Protein AF-A0A847D973-F1 (afdb_monomer_lite)

Secondary structure (DSSP, 8-state):
----------------------PPP------EEEEEE---EEEEEETTEEEEEEEEEEEEEE-SS-EEEEEEEEEEEEEE-TTS-EE--EEEEEEES--

Radius of gyration: 28.95 Å; chains: 1; bounding box: 39×86×67 Å

Foldseek 3Di:
DDDDDDDDDDPPDPPPPVDDDPDDDDDDDFKDWDWDWDDKDWPQADPFATKIKIFTCKTWMDGPPWTFMWHGDWIWIWGQGPVRDIDTDTDTDTDTPDD

Sequence (99 aa):
MSLFIPISFASDTEKKVEGTEIKMLQAEYVFDANVTIGGLLNFGKSKYGERRIIPITGGKFKGPDIEGEVLPGGADWQLTRPDGDVELYAKSLLSKNGF

Structure (mmCIF, N/CA/C/O backbone):
data_AF-A0A847D973-F1
#
_entry.id   AF-A0A847D973-F1
#
loop_
_atom_site.group_PDB
_atom_site.id
_atom_site.type_symbol
_atom_site.label_atom_id
_atom_site.label_alt_id
_atom_site.label_comp_id
_atom_site.label_asym_id
_atom_site.label_entity_id
_atom_site.label_seq_id
_atom_site.pdbx_PDB_ins_code
_atom_site.Cartn_x
_atom_site.Cartn_y
_atom_site.Cartn_z
_atom_site.occupancy
_atom_site.B_iso_or_equiv
_atom_site.auth_seq_id
_atom_site.auth_comp_id
_atom_site.auth_asym_id
_atom_site.auth_atom_id
_atom_site.pdbx_PDB_model_num
ATOM 1 N N . MET A 1 1 ? 9.219 -68.367 54.209 1.00 39.94 1 MET A N 1
ATOM 2 C CA . MET A 1 1 ? 9.496 -67.011 54.722 1.00 39.94 1 MET A CA 1
ATOM 3 C C . MET A 1 1 ? 9.495 -66.079 53.522 1.00 39.94 1 MET A C 1
ATOM 5 O O . MET A 1 1 ? 10.402 -66.179 52.712 1.00 39.94 1 MET A O 1
ATOM 9 N N . SER A 1 2 ? 8.429 -65.305 53.317 1.00 35.50 2 SER A N 1
ATOM 10 C CA . SER A 1 2 ? 8.324 -64.347 52.207 1.00 35.50 2 SER A CA 1
ATOM 11 C C . SER A 1 2 ? 7.912 -63.006 52.799 1.00 35.50 2 SER A C 1
ATOM 13 O O . SER A 1 2 ? 6.933 -62.936 53.540 1.00 35.50 2 SER A O 1
ATOM 15 N N . LEU A 1 3 ? 8.742 -61.994 52.564 1.00 36.72 3 LEU A N 1
ATOM 16 C CA . LEU A 1 3 ? 8.625 -60.649 53.106 1.00 36.72 3 LEU A CA 1
ATOM 17 C C . LEU A 1 3 ? 7.886 -59.790 52.073 1.00 36.72 3 LEU A C 1
ATOM 19 O O . LEU A 1 3 ? 8.411 -59.545 50.991 1.00 36.72 3 LEU A O 1
ATOM 23 N N . PHE A 1 4 ? 6.672 -59.354 52.401 1.00 40.84 4 PHE A N 1
ATOM 24 C CA . PHE A 1 4 ? 5.924 -58.363 51.626 1.00 40.84 4 PHE A CA 1
ATOM 25 C C . PHE A 1 4 ? 6.187 -56.975 52.220 1.00 40.84 4 PHE A C 1
ATOM 27 O O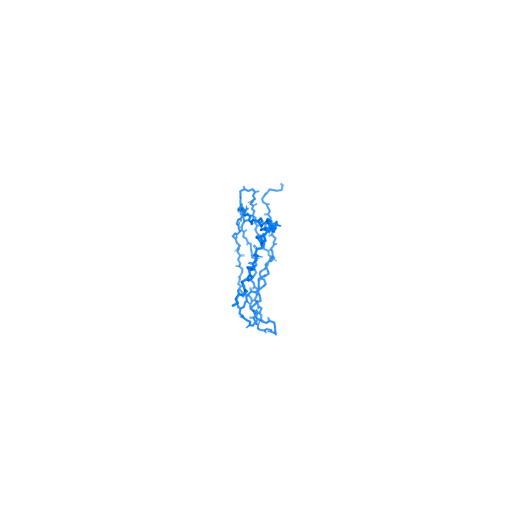 . PHE A 1 4 ? 5.900 -56.748 53.393 1.00 40.84 4 PHE A O 1
ATOM 34 N N . ILE A 1 5 ? 6.713 -56.048 51.417 1.00 36.56 5 ILE A N 1
ATOM 35 C CA . ILE A 1 5 ? 6.790 -54.621 51.756 1.00 36.56 5 ILE A CA 1
ATOM 36 C C . ILE A 1 5 ? 5.790 -53.899 50.845 1.00 36.56 5 ILE A C 1
ATOM 38 O O . ILE A 1 5 ? 6.008 -53.882 49.632 1.00 36.56 5 ILE A O 1
ATOM 42 N N . PRO A 1 6 ? 4.695 -53.315 51.361 1.00 42.12 6 PRO A N 1
ATOM 43 C CA . PRO A 1 6 ? 3.860 -52.452 50.543 1.00 42.12 6 PRO A CA 1
ATOM 44 C C . PRO A 1 6 ? 4.566 -51.102 50.374 1.00 42.12 6 PRO A C 1
ATOM 46 O O . PRO A 1 6 ? 4.831 -50.395 51.345 1.00 42.12 6 PRO A O 1
ATOM 49 N N . ILE A 1 7 ? 4.873 -50.739 49.129 1.00 42.03 7 ILE A N 1
ATOM 50 C CA . ILE A 1 7 ? 5.217 -49.360 48.777 1.00 42.03 7 ILE A CA 1
ATOM 51 C C . ILE A 1 7 ? 3.920 -48.558 48.906 1.00 42.03 7 ILE A C 1
ATOM 53 O O . ILE A 1 7 ? 3.007 -48.703 48.096 1.00 42.03 7 ILE A O 1
ATOM 57 N N . SER A 1 8 ? 3.818 -47.754 49.963 1.00 45.34 8 SER A N 1
ATOM 58 C CA . SER A 1 8 ? 2.771 -46.743 50.075 1.00 45.34 8 SER A CA 1
ATOM 59 C C . SER A 1 8 ? 3.110 -45.613 49.108 1.00 45.34 8 SER A C 1
ATOM 61 O O . SER A 1 8 ? 4.088 -44.896 49.314 1.00 45.34 8 SER A O 1
ATOM 63 N N . PHE A 1 9 ? 2.328 -45.462 48.040 1.00 42.28 9 PHE A N 1
ATOM 64 C CA . PHE A 1 9 ? 2.302 -44.205 47.304 1.00 42.28 9 PHE A CA 1
ATOM 65 C C . PHE A 1 9 ? 1.524 -43.212 48.167 1.00 42.28 9 PHE A C 1
ATOM 67 O O . PHE A 1 9 ? 0.303 -43.312 48.289 1.00 42.28 9 PHE A O 1
ATOM 74 N N . ALA A 1 10 ? 2.229 -42.274 48.804 1.00 45.28 10 ALA A N 1
ATOM 75 C CA . ALA A 1 10 ? 1.582 -41.054 49.258 1.00 45.28 10 ALA A CA 1
ATOM 76 C C . ALA A 1 10 ? 0.939 -40.426 48.016 1.00 45.28 10 ALA A C 1
ATOM 78 O O . ALA A 1 10 ? 1.619 -40.255 47.005 1.00 45.28 10 ALA A O 1
ATOM 79 N N . SER A 1 11 ? -0.370 -40.163 48.055 1.00 45.12 11 SER A N 1
ATOM 80 C CA . SER A 1 11 ? -1.009 -39.375 47.009 1.00 45.12 11 SER A CA 1
ATOM 81 C C . SER A 1 11 ? -0.327 -38.016 47.037 1.00 45.12 11 SER A C 1
ATOM 83 O O . SER A 1 11 ? -0.572 -37.230 47.958 1.00 45.12 11 SER A O 1
ATOM 85 N N . ASP A 1 12 ? 0.575 -37.778 46.089 1.00 48.38 12 ASP A N 1
ATOM 86 C CA . ASP A 1 12 ? 1.064 -36.441 45.816 1.00 48.38 12 ASP A CA 1
ATOM 87 C C . ASP A 1 12 ? -0.185 -35.597 45.605 1.00 48.3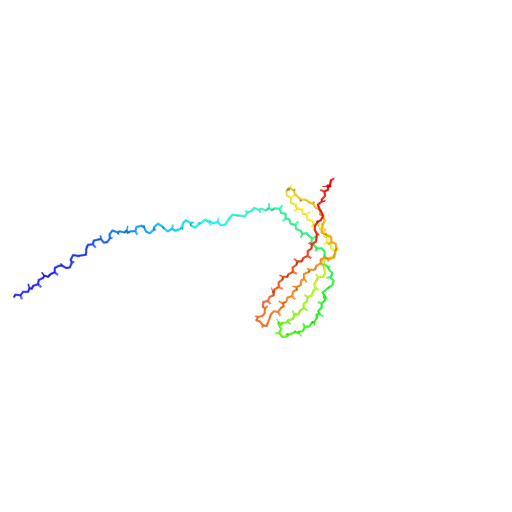8 12 ASP A C 1
ATOM 89 O O . ASP A 1 12 ? -0.956 -35.800 44.666 1.00 48.38 12 ASP A O 1
ATOM 93 N N . THR A 1 13 ? -0.450 -34.730 46.578 1.00 47.72 13 THR A N 1
ATOM 94 C CA . THR A 1 13 ? -1.487 -33.725 46.474 1.00 47.72 13 THR A CA 1
ATOM 95 C C . THR A 1 13 ? -1.228 -33.004 45.167 1.00 47.72 13 THR A C 1
ATOM 97 O O . THR A 1 13 ? -0.134 -32.474 44.963 1.00 47.72 13 THR A O 1
ATOM 100 N N . GLU A 1 14 ? -2.203 -33.042 44.257 1.00 53.53 14 GLU A N 1
ATOM 101 C CA . GLU A 1 14 ? -2.172 -32.269 43.025 1.00 53.53 14 GLU A CA 1
ATOM 102 C C . GLU A 1 14 ? -1.889 -30.814 43.407 1.00 53.53 14 GLU A C 1
ATOM 104 O O . GLU A 1 14 ? -2.769 -30.067 43.840 1.00 53.53 14 GLU A O 1
ATOM 109 N N . LYS A 1 15 ? -0.624 -30.398 43.311 1.00 46.19 15 LYS A N 1
ATOM 110 C CA . LYS A 1 15 ? -0.282 -28.988 43.363 1.00 46.19 15 LYS A CA 1
ATOM 111 C C . LYS A 1 15 ? -0.899 -28.401 42.111 1.00 46.19 15 LYS A C 1
ATOM 113 O O . LYS A 1 15 ? -0.367 -28.574 41.018 1.00 46.19 15 LYS A O 1
ATOM 118 N N . LYS A 1 16 ? -2.030 -27.720 42.289 1.00 48.16 16 LYS A N 1
ATOM 119 C CA . LYS A 1 16 ? -2.598 -26.799 41.313 1.00 48.16 16 LYS A CA 1
ATOM 120 C C . LYS A 1 16 ? -1.490 -25.814 40.948 1.00 48.16 16 LYS A C 1
ATOM 122 O O . LYS A 1 16 ? -1.215 -24.879 41.694 1.00 48.16 16 LYS A O 1
ATOM 127 N N . VAL A 1 17 ? -0.792 -26.079 39.846 1.00 62.31 17 VAL A N 1
ATOM 128 C CA . VAL A 1 17 ? 0.085 -25.090 39.233 1.00 62.31 17 VAL A CA 1
ATOM 129 C C . VAL A 1 17 ? -0.872 -24.001 38.794 1.00 62.31 17 VAL A C 1
ATOM 131 O O . VAL A 1 17 ? -1.695 -24.217 37.905 1.00 62.31 17 VAL A O 1
ATOM 134 N N . GLU A 1 18 ? -0.858 -22.886 39.515 1.00 58.81 18 GLU A N 1
ATOM 135 C CA . GLU A 1 18 ? -1.642 -21.698 39.208 1.00 58.81 18 GLU A CA 1
ATOM 136 C C . GLU A 1 18 ? -1.071 -21.125 37.905 1.00 58.81 18 GLU A C 1
ATOM 138 O O . GLU A 1 18 ? -0.163 -20.299 37.880 1.00 58.81 18 GLU A O 1
ATOM 143 N N . GLY A 1 19 ? -1.491 -21.748 36.804 1.00 60.38 19 GLY A N 1
ATOM 144 C CA . GLY A 1 19 ? -1.024 -21.478 35.460 1.00 60.38 19 GLY A CA 1
ATOM 145 C C . GLY A 1 19 ? -1.534 -20.122 35.015 1.00 60.38 19 GLY A C 1
ATOM 146 O O . GLY A 1 19 ? -2.699 -19.790 35.226 1.00 60.38 19 GLY A O 1
ATOM 147 N N . THR A 1 20 ? -0.636 -19.348 34.414 1.00 70.00 20 THR A N 1
ATOM 148 C CA . THR A 1 20 ? -0.882 -18.048 33.794 1.00 70.00 20 THR A CA 1
ATOM 149 C C . THR A 1 20 ? -2.221 -18.038 33.056 1.00 70.00 20 THR A C 1
ATOM 151 O O . THR A 1 20 ? -2.415 -18.813 32.121 1.00 70.00 20 THR A O 1
ATOM 154 N N . GLU A 1 21 ? -3.146 -17.174 33.476 1.00 80.00 21 GLU A N 1
ATOM 155 C CA . GLU A 1 21 ? -4.411 -16.970 32.773 1.00 80.00 21 GLU A CA 1
ATOM 156 C C . GLU A 1 21 ? -4.104 -16.492 31.346 1.00 80.00 21 GLU A C 1
ATOM 158 O O . GLU A 1 21 ? -3.646 -15.368 31.126 1.00 80.00 21 GLU A O 1
ATOM 163 N N . ILE A 1 22 ? -4.301 -17.372 30.362 1.00 80.88 22 ILE A N 1
ATOM 164 C CA . ILE A 1 22 ? -4.130 -17.034 28.950 1.00 80.88 22 ILE A CA 1
ATOM 165 C C . ILE A 1 22 ? -5.330 -16.175 28.548 1.00 80.88 22 ILE A C 1
ATOM 167 O O . ILE A 1 22 ? -6.414 -16.688 28.265 1.00 80.88 22 ILE A O 1
ATOM 171 N N . LYS A 1 23 ? -5.149 -14.853 28.519 1.00 85.94 23 LYS A N 1
ATOM 172 C CA . LYS A 1 23 ? -6.167 -13.949 27.982 1.00 85.94 23 LYS A CA 1
ATOM 173 C C . LYS A 1 23 ? -6.165 -14.032 26.458 1.00 85.94 23 LYS A C 1
ATOM 175 O O . LYS A 1 23 ? -5.173 -13.708 25.808 1.00 85.94 23 LYS A O 1
ATOM 180 N N . MET A 1 24 ? -7.290 -14.457 25.893 1.00 91.69 24 MET A N 1
ATOM 181 C CA . MET A 1 24 ? -7.464 -14.536 24.444 1.00 91.69 24 MET A CA 1
ATOM 182 C C . MET A 1 24 ? -7.538 -13.139 23.822 1.00 91.69 24 MET A C 1
ATOM 184 O O . MET A 1 24 ? -8.137 -12.223 24.391 1.00 91.69 24 MET A O 1
ATOM 188 N N . LEU A 1 25 ? -6.950 -12.991 22.634 1.00 93.56 25 LEU A N 1
ATOM 189 C CA . LEU A 1 25 ? -7.065 -11.771 21.842 1.00 93.56 25 LEU A CA 1
ATOM 190 C C . LEU A 1 25 ? -8.524 -11.556 21.428 1.00 93.56 25 LEU A C 1
ATOM 192 O O . LEU A 1 25 ? -9.176 -12.461 20.909 1.00 93.56 25 LEU A O 1
ATOM 196 N N . GLN A 1 26 ? -9.011 -10.339 21.648 1.00 93.94 26 GLN A N 1
ATOM 197 C CA . GLN A 1 26 ? -10.287 -9.859 21.131 1.00 93.94 26 GLN A CA 1
ATOM 198 C C . GLN A 1 26 ? -9.998 -8.808 20.062 1.00 93.94 26 GLN A C 1
ATOM 200 O O . GLN A 1 26 ? -9.090 -7.993 20.227 1.00 93.94 26 GLN A O 1
ATOM 205 N N . ALA A 1 27 ? -10.750 -8.849 18.967 1.00 95.25 27 ALA A N 1
ATOM 206 C CA . ALA A 1 27 ? -10.641 -7.900 17.870 1.00 95.25 27 ALA A CA 1
ATOM 207 C C . ALA A 1 27 ? -12.016 -7.294 17.580 1.00 95.25 27 ALA A C 1
ATOM 209 O O . ALA A 1 27 ? -13.032 -7.984 17.657 1.00 95.25 27 ALA A O 1
ATOM 210 N N . GLU A 1 28 ? -12.019 -6.018 17.218 1.00 96.75 28 GLU A N 1
ATOM 211 C CA . GLU A 1 28 ? -13.188 -5.273 16.764 1.00 96.75 28 GLU A CA 1
ATOM 212 C C . GLU A 1 28 ? -12.850 -4.610 15.427 1.00 96.75 28 GLU A C 1
ATOM 214 O O . GLU A 1 28 ? -11.703 -4.228 15.176 1.00 96.75 28 GLU A O 1
ATOM 219 N N . TYR A 1 29 ? -13.838 -4.511 14.542 1.00 97.06 29 TYR A N 1
ATOM 220 C CA . TYR A 1 29 ? -13.672 -3.827 13.267 1.00 97.06 29 TYR A CA 1
ATOM 221 C C . TYR A 1 29 ? -13.596 -2.311 13.480 1.00 97.06 29 TYR A C 1
ATOM 223 O O . TYR A 1 29 ? -14.492 -1.724 14.078 1.00 97.06 29 TYR A O 1
ATOM 231 N N . VAL A 1 30 ? -12.547 -1.680 12.942 1.00 97.50 30 VAL A N 1
ATOM 232 C CA . VAL A 1 30 ? -12.345 -0.225 13.047 1.00 97.50 30 VAL A CA 1
ATOM 233 C C . VAL A 1 30 ? -12.607 0.475 11.716 1.00 97.50 30 VAL A C 1
ATOM 235 O O . VAL A 1 30 ? -13.331 1.463 11.686 1.00 97.50 30 VAL A O 1
ATOM 238 N N . PHE A 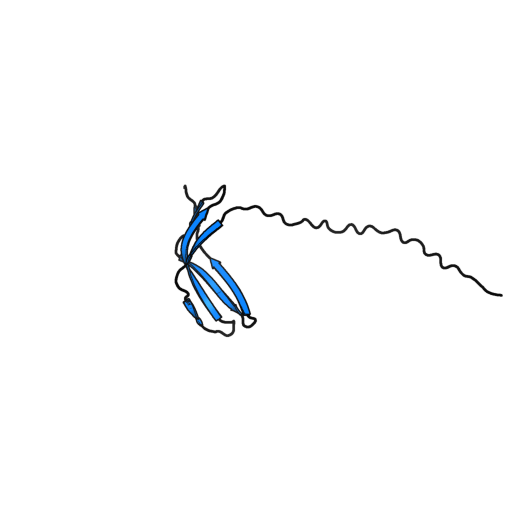1 31 ? -12.023 -0.006 10.616 1.00 98.12 31 PHE A N 1
ATOM 239 C CA . PHE A 1 31 ? -12.251 0.512 9.264 1.00 98.12 31 PHE A CA 1
ATOM 240 C C . PHE A 1 31 ? -11.709 -0.459 8.205 1.00 98.12 31 PHE A C 1
ATOM 242 O O . PHE A 1 31 ? -10.907 -1.344 8.509 1.00 98.12 31 PHE A O 1
ATOM 249 N N . ASP A 1 32 ? -12.097 -0.248 6.951 1.00 98.25 32 ASP A N 1
ATOM 250 C CA . ASP A 1 32 ? -11.456 -0.794 5.756 1.00 98.25 32 ASP A CA 1
ATOM 251 C C . ASP A 1 32 ? -10.928 0.332 4.854 1.00 98.25 32 ASP A C 1
ATOM 253 O O . ASP A 1 32 ? -11.416 1.464 4.877 1.00 98.25 32 ASP A O 1
ATOM 257 N N . ALA A 1 33 ? -9.892 0.032 4.071 1.00 98.00 33 ALA A N 1
ATOM 258 C CA . ALA A 1 33 ? -9.308 0.964 3.112 1.00 98.00 33 ALA A CA 1
ATOM 259 C C . ALA A 1 33 ? -9.294 0.344 1.712 1.00 98.00 33 ALA A C 1
ATOM 261 O O . ALA A 1 33 ? -8.651 -0.678 1.475 1.00 98.00 33 ALA A O 1
ATOM 262 N N . ASN A 1 34 ? -9.969 0.998 0.770 1.00 98.31 34 ASN A N 1
ATOM 263 C CA . ASN A 1 34 ? -9.873 0.707 -0.651 1.00 98.31 34 ASN A CA 1
ATOM 264 C C . ASN A 1 34 ? -8.759 1.572 -1.255 1.00 98.31 34 ASN A C 1
ATOM 266 O O . ASN A 1 34 ? -8.931 2.775 -1.463 1.00 98.31 34 ASN A O 1
ATOM 270 N N . VAL A 1 35 ? -7.594 0.964 -1.473 1.00 98.38 35 VAL A N 1
ATOM 271 C CA . VAL A 1 35 ? -6.375 1.653 -1.914 1.00 98.38 35 VAL A CA 1
ATOM 272 C C . VAL A 1 35 ? -6.203 1.502 -3.423 1.00 98.38 35 VAL A C 1
ATOM 274 O O . VAL A 1 35 ? -6.145 0.387 -3.939 1.00 98.38 35 VAL A O 1
ATOM 277 N N . THR A 1 36 ? -6.065 2.623 -4.129 1.00 98.56 36 THR A N 1
ATOM 278 C CA . THR A 1 36 ? -5.708 2.637 -5.550 1.00 98.56 36 THR A CA 1
ATOM 279 C C . THR A 1 36 ? -4.195 2.513 -5.689 1.00 98.56 36 THR A C 1
ATOM 281 O O . THR A 1 36 ? -3.435 3.256 -5.060 1.00 98.56 36 THR A O 1
ATOM 284 N N . ILE A 1 37 ? -3.762 1.584 -6.538 1.00 98.38 37 ILE A N 1
ATOM 285 C CA . ILE A 1 37 ? -2.352 1.278 -6.771 1.00 98.38 37 ILE A CA 1
ATOM 286 C C . ILE A 1 37 ? -1.934 1.574 -8.211 1.00 98.38 37 ILE A C 1
ATOM 288 O O . ILE A 1 37 ? -2.724 1.458 -9.148 1.00 98.38 37 ILE A O 1
ATOM 292 N N . GLY A 1 38 ? -0.669 1.949 -8.374 1.00 97.94 38 GLY A N 1
ATOM 293 C CA . GLY A 1 38 ? -0.029 2.135 -9.669 1.00 97.94 38 GLY A CA 1
ATOM 294 C C . GLY A 1 38 ? 0.487 0.828 -10.274 1.00 97.94 38 GLY A C 1
ATOM 295 O O . GLY A 1 38 ? 0.319 -0.263 -9.728 1.00 97.94 38 GLY A O 1
ATOM 296 N N . GLY A 1 39 ? 1.166 0.958 -11.415 1.00 98.00 39 GLY A N 1
ATOM 297 C CA . GLY A 1 39 ? 1.859 -0.161 -12.047 1.00 98.00 39 GLY A CA 1
ATOM 298 C C . GLY A 1 39 ? 3.004 -0.692 -11.182 1.00 98.00 39 GLY A C 1
ATOM 299 O O . GLY A 1 39 ? 3.697 0.072 -10.508 1.00 98.00 39 GLY A O 1
ATOM 300 N N . LEU A 1 40 ? 3.214 -2.007 -11.225 1.00 97.62 40 LEU A N 1
ATOM 301 C CA . LEU A 1 40 ? 4.313 -2.663 -10.526 1.00 97.62 40 LEU A CA 1
ATOM 302 C C . LEU A 1 40 ? 5.658 -2.212 -11.101 1.00 97.62 40 LEU A C 1
ATOM 304 O O . LEU A 1 40 ? 5.913 -2.341 -12.297 1.00 97.62 40 LEU A O 1
ATOM 308 N N . LEU A 1 41 ? 6.542 -1.743 -10.226 1.00 98.31 41 LEU A N 1
ATOM 309 C CA . LEU A 1 41 ? 7.923 -1.424 -10.556 1.00 98.31 41 LEU A CA 1
ATOM 310 C C . LEU A 1 41 ? 8.809 -2.586 -10.106 1.00 98.31 41 LEU A C 1
ATOM 312 O O . LEU A 1 41 ? 8.945 -2.838 -8.907 1.00 98.31 41 LEU A O 1
ATOM 316 N N . ASN A 1 42 ? 9.390 -3.312 -11.062 1.00 97.19 42 ASN A N 1
ATOM 317 C CA . ASN A 1 42 ? 10.296 -4.421 -10.772 1.00 97.19 42 ASN A CA 1
ATOM 318 C C . ASN A 1 42 ? 11.752 -3.940 -10.823 1.00 97.19 42 ASN A C 1
ATOM 320 O O . ASN A 1 42 ? 12.206 -3.444 -11.851 1.00 97.19 42 ASN A O 1
ATOM 324 N N . PHE A 1 43 ? 12.477 -4.111 -9.718 1.00 96.62 43 PHE A N 1
ATOM 325 C CA . PHE A 1 43 ? 13.897 -3.762 -9.599 1.00 96.62 43 PHE A CA 1
ATOM 326 C C . PHE A 1 43 ? 14.814 -4.984 -9.748 1.00 96.62 43 PHE A C 1
ATOM 328 O O . PHE A 1 43 ? 16.035 -4.861 -9.683 1.00 96.62 43 PHE A O 1
ATOM 335 N N . GLY A 1 44 ? 14.231 -6.160 -9.976 1.00 95.81 44 GLY A N 1
ATOM 336 C CA . GLY A 1 44 ? 14.928 -7.409 -10.212 1.00 95.81 44 GLY A CA 1
ATOM 337 C C . GLY A 1 44 ? 15.490 -8.045 -8.945 1.00 95.81 44 GLY A C 1
ATOM 338 O O . GLY A 1 44 ? 15.131 -7.714 -7.809 1.00 95.81 44 GLY A O 1
ATOM 339 N N . LYS A 1 45 ? 16.375 -9.020 -9.166 1.00 96.75 45 LYS A N 1
ATOM 340 C CA . LYS A 1 45 ? 16.983 -9.832 -8.110 1.00 96.75 45 LYS A CA 1
ATOM 341 C C . LYS A 1 45 ? 18.194 -9.134 -7.499 1.00 96.75 45 LYS A C 1
ATOM 343 O O . LYS A 1 45 ? 19.051 -8.603 -8.198 1.00 96.75 45 LYS A O 1
ATOM 348 N N . SER A 1 46 ? 18.294 -9.231 -6.181 1.00 94.69 46 SER A N 1
ATOM 349 C CA . SER A 1 46 ? 19.459 -8.869 -5.378 1.00 94.69 46 SER A CA 1
ATOM 350 C C . SER A 1 46 ? 19.893 -10.067 -4.530 1.00 94.69 46 SER A C 1
ATOM 352 O O . SER A 1 46 ? 19.200 -11.084 -4.475 1.00 94.69 46 SER A O 1
ATOM 354 N N . LYS A 1 47 ? 20.996 -9.932 -3.785 1.00 95.88 47 LYS A N 1
ATOM 355 C CA . LYS A 1 47 ? 21.415 -10.954 -2.809 1.00 95.88 47 LYS A CA 1
ATOM 356 C C . LYS A 1 47 ? 20.385 -11.216 -1.696 1.00 95.88 47 LYS A C 1
ATOM 358 O O . LYS A 1 47 ? 20.484 -12.231 -1.021 1.00 95.88 47 LYS A O 1
ATOM 363 N N . TYR A 1 48 ? 19.427 -10.307 -1.498 1.00 95.50 48 TYR A N 1
ATOM 364 C CA . TYR A 1 48 ? 18.377 -10.418 -0.482 1.00 95.50 48 TYR A CA 1
ATOM 365 C C . TYR A 1 48 ? 17.045 -10.947 -1.033 1.00 95.50 48 TYR A C 1
ATOM 367 O O . TYR A 1 48 ? 16.107 -11.127 -0.265 1.00 95.50 48 TYR A O 1
ATOM 375 N N . GLY A 1 49 ? 16.943 -11.182 -2.345 1.00 97.25 49 GLY A N 1
ATOM 376 C CA . GLY A 1 49 ? 15.687 -11.529 -3.009 1.00 97.25 49 GLY A CA 1
ATOM 377 C C . GLY A 1 49 ? 15.295 -10.539 -4.104 1.00 97.25 49 GLY A C 1
ATOM 378 O O . GLY A 1 49 ? 16.086 -9.673 -4.494 1.00 97.25 49 GLY A O 1
ATOM 379 N N . GLU A 1 50 ? 14.077 -10.682 -4.619 1.00 98.25 50 GLU A N 1
ATOM 380 C CA . GLU A 1 50 ? 13.515 -9.834 -5.674 1.00 98.25 50 GLU A CA 1
ATOM 381 C C . GLU A 1 50 ? 12.764 -8.639 -5.079 1.00 98.25 50 GLU A C 1
ATOM 383 O O . GLU A 1 50 ? 11.857 -8.804 -4.260 1.00 98.25 50 GLU A O 1
ATOM 388 N N . ARG A 1 51 ? 13.147 -7.424 -5.488 1.00 98.12 51 ARG A N 1
ATOM 389 C CA . ARG A 1 51 ? 12.542 -6.177 -5.005 1.00 98.12 51 ARG A CA 1
ATOM 390 C C . ARG A 1 51 ? 11.499 -5.679 -5.999 1.00 98.12 51 ARG A C 1
ATOM 392 O O . ARG A 1 51 ? 11.807 -5.422 -7.163 1.00 98.12 51 ARG A O 1
ATOM 399 N N . ARG A 1 52 ? 10.282 -5.459 -5.506 1.00 97.94 52 ARG A N 1
ATOM 400 C CA . ARG A 1 52 ? 9.180 -4.845 -6.258 1.00 97.94 52 ARG A CA 1
ATOM 401 C C . ARG A 1 52 ? 8.606 -3.689 -5.451 1.00 97.94 52 ARG A C 1
ATOM 403 O O . ARG A 1 52 ? 8.605 -3.736 -4.222 1.00 97.94 52 ARG A O 1
ATOM 410 N N . ILE A 1 53 ? 8.141 -2.650 -6.130 1.00 98.38 53 ILE A N 1
ATOM 411 C CA . ILE A 1 53 ? 7.468 -1.513 -5.497 1.00 98.38 53 ILE A CA 1
ATOM 412 C C . ILE A 1 53 ? 6.133 -1.300 -6.196 1.00 98.38 53 ILE A C 1
ATOM 414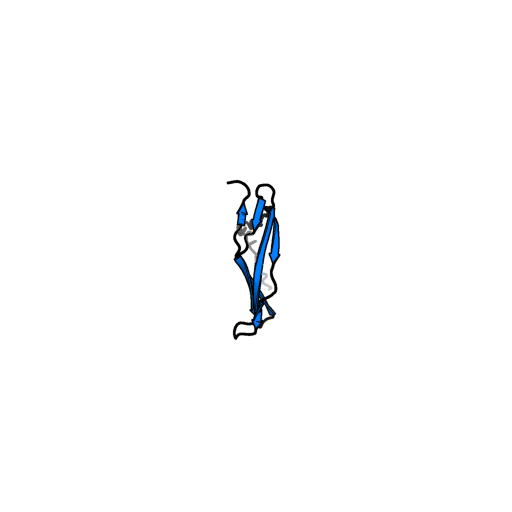 O O . ILE A 1 53 ? 6.080 -1.242 -7.425 1.00 98.38 53 ILE A O 1
ATOM 418 N N . ILE A 1 54 ? 5.069 -1.171 -5.410 1.00 98.44 54 ILE A N 1
ATOM 419 C CA . ILE A 1 54 ? 3.728 -0.843 -5.892 1.00 98.44 54 ILE A CA 1
ATOM 420 C C . ILE A 1 54 ? 3.375 0.553 -5.363 1.00 98.44 54 ILE A C 1
ATOM 422 O O . ILE A 1 54 ? 3.135 0.704 -4.162 1.00 98.44 54 ILE A O 1
ATOM 426 N N . PRO A 1 55 ? 3.377 1.596 -6.215 1.00 98.62 55 PRO A N 1
ATOM 427 C CA . PRO A 1 55 ? 2.995 2.940 -5.797 1.00 98.62 55 PRO A CA 1
ATOM 428 C C . PRO A 1 55 ? 1.550 2.983 -5.294 1.00 98.62 55 PRO A C 1
ATOM 430 O O . PRO A 1 55 ? 0.661 2.417 -5.927 1.00 98.62 55 PRO A O 1
ATOM 433 N N . ILE A 1 56 ? 1.306 3.698 -4.198 1.00 98.69 56 ILE A N 1
ATOM 434 C CA . ILE A 1 56 ? -0.043 4.023 -3.727 1.00 98.69 56 ILE A CA 1
ATOM 435 C C . ILE A 1 56 ? -0.421 5.371 -4.333 1.00 98.69 56 ILE A C 1
ATOM 437 O O . ILE A 1 56 ? 0.192 6.403 -4.040 1.00 98.69 56 ILE A O 1
ATOM 441 N N . THR A 1 57 ? -1.421 5.353 -5.208 1.00 98.56 57 THR A N 1
ATOM 442 C CA . THR A 1 57 ? -1.849 6.525 -5.984 1.00 98.56 57 THR A CA 1
ATOM 443 C C . THR A 1 57 ? -3.083 7.203 -5.402 1.00 98.56 57 THR A C 1
ATOM 445 O O . THR A 1 57 ? -3.498 8.241 -5.906 1.00 98.56 57 THR A O 1
ATOM 448 N N . GLY A 1 58 ? -3.675 6.632 -4.357 1.00 98.31 58 GLY A N 1
ATOM 449 C CA . GLY A 1 5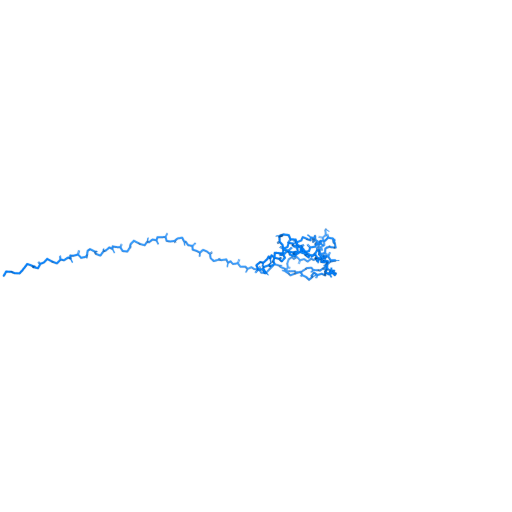8 ? -4.765 7.232 -3.606 1.00 98.31 58 GLY A CA 1
ATOM 450 C C . GLY A 1 58 ? -5.690 6.171 -3.028 1.00 98.31 58 GLY A C 1
ATOM 451 O O . GLY A 1 58 ? -5.287 5.024 -2.833 1.00 98.31 58 GLY A O 1
ATOM 452 N N . GLY A 1 59 ? -6.940 6.541 -2.779 1.00 98.25 59 GLY A N 1
ATOM 453 C CA . GLY A 1 59 ? -7.963 5.620 -2.299 1.00 98.25 59 GLY A CA 1
ATOM 454 C C . GLY A 1 59 ? -8.888 6.273 -1.288 1.00 98.25 59 GLY A C 1
ATOM 455 O O . GLY A 1 59 ? -8.833 7.480 -1.052 1.00 98.25 59 GLY A O 1
ATOM 456 N N . LYS A 1 60 ? -9.736 5.458 -0.672 1.00 98.44 60 LYS A N 1
ATOM 457 C CA . LYS A 1 60 ? -10.662 5.879 0.380 1.00 98.44 60 LYS A CA 1
ATOM 458 C C . LYS A 1 60 ? -10.635 4.875 1.509 1.00 98.44 60 LYS A C 1
ATOM 460 O O . LYS A 1 60 ? -10.377 3.696 1.284 1.00 98.44 60 LYS A O 1
ATOM 465 N N . PHE A 1 61 ? -10.932 5.331 2.710 1.00 98.38 61 PHE A N 1
ATOM 466 C CA . PHE A 1 61 ? -11.138 4.446 3.844 1.00 98.38 61 PHE A CA 1
ATOM 467 C C . PHE A 1 61 ? -12.408 4.844 4.586 1.00 98.38 61 PHE A C 1
ATOM 469 O O . PHE A 1 61 ? -12.800 6.016 4.578 1.00 98.38 61 PHE A O 1
ATOM 476 N N . LYS A 1 62 ? -13.066 3.861 5.194 1.00 98.25 62 LYS A N 1
ATOM 477 C CA . LYS A 1 62 ? -14.312 4.060 5.925 1.00 98.25 62 LYS A CA 1
ATOM 478 C C . LYS A 1 62 ? -14.445 3.047 7.054 1.00 98.25 62 LYS A C 1
ATOM 480 O O . LYS A 1 62 ? -14.037 1.904 6.929 1.00 98.25 62 LYS A O 1
ATOM 485 N N . GLY A 1 63 ? -15.018 3.488 8.157 1.00 97.75 63 GLY A N 1
ATOM 486 C CA . GLY A 1 63 ? -15.359 2.707 9.332 1.00 97.75 63 GLY A CA 1
ATOM 487 C C . GLY A 1 63 ? -16.490 3.393 10.100 1.00 97.75 63 GLY A C 1
ATOM 488 O O . GLY A 1 63 ? -16.987 4.426 9.641 1.00 97.75 63 GLY A O 1
ATOM 489 N N . PRO A 1 64 ? -16.914 2.852 11.252 1.00 97.25 64 PRO A N 1
ATOM 490 C CA . PRO A 1 64 ? -18.021 3.416 12.023 1.00 97.25 64 PRO A CA 1
ATOM 491 C C . PRO A 1 64 ? -17.752 4.858 12.479 1.00 97.25 64 PRO A C 1
ATOM 493 O O . PRO A 1 64 ? -18.627 5.709 12.352 1.00 97.25 64 PRO A O 1
ATOM 496 N N . ASP A 1 65 ? -16.517 5.142 12.912 1.00 95.75 65 ASP A N 1
ATOM 497 C CA . ASP A 1 65 ? -16.129 6.425 13.523 1.00 95.75 65 ASP A CA 1
ATOM 498 C C . ASP A 1 65 ? -15.054 7.193 12.729 1.00 95.75 65 ASP A C 1
ATOM 500 O O . ASP A 1 65 ? -14.516 8.217 13.178 1.00 95.75 65 ASP A O 1
ATOM 504 N N . ILE A 1 66 ? -14.685 6.693 11.546 1.00 97.06 66 ILE A N 1
ATOM 505 C CA . ILE A 1 66 ? -13.613 7.274 10.741 1.00 97.06 66 ILE A CA 1
ATOM 506 C C . ILE A 1 66 ? -13.884 7.112 9.246 1.00 97.06 66 ILE A C 1
ATOM 508 O O . ILE A 1 66 ? -14.237 6.040 8.770 1.00 97.06 66 ILE A O 1
ATOM 512 N N . GLU A 1 67 ? -13.685 8.177 8.481 1.00 98.12 67 GLU A N 1
ATOM 513 C CA . GLU A 1 67 ? -13.701 8.125 7.023 1.00 98.12 67 GLU A CA 1
ATOM 514 C C . GLU A 1 67 ? -12.784 9.195 6.438 1.00 98.12 67 GLU A C 1
ATOM 516 O O . GLU A 1 67 ? -12.477 10.204 7.087 1.00 98.12 67 GLU A O 1
ATOM 521 N N . GLY A 1 68 ? -12.330 8.963 5.212 1.00 98.06 68 GLY A N 1
ATOM 522 C CA . GLY A 1 68 ? -11.456 9.892 4.520 1.00 98.06 68 GLY A CA 1
ATOM 523 C C . GLY A 1 68 ? -10.792 9.300 3.288 1.00 98.06 68 GLY A C 1
ATOM 524 O O . GLY A 1 68 ? -11.255 8.318 2.698 1.00 98.06 68 GLY A O 1
ATOM 525 N N . GLU A 1 69 ? -9.680 9.913 2.905 1.00 98.31 69 GLU A N 1
ATOM 526 C CA . GLU A 1 69 ? -8.936 9.600 1.692 1.00 98.31 69 GLU A CA 1
ATOM 527 C C . GLU A 1 69 ? -7.536 9.077 2.009 1.00 98.31 69 GLU A C 1
ATOM 529 O O . GLU A 1 69 ? -6.864 9.522 2.942 1.00 98.31 69 GLU A O 1
ATOM 534 N N . VAL A 1 70 ? -7.076 8.133 1.192 1.00 98.38 70 VAL A N 1
ATOM 535 C CA . VAL A 1 70 ? -5.665 7.754 1.133 1.00 98.38 70 VAL A CA 1
ATOM 536 C C . VAL A 1 70 ? -5.003 8.716 0.158 1.00 98.38 70 VAL A C 1
ATOM 538 O O . VAL A 1 70 ? -5.425 8.814 -0.993 1.00 98.38 70 VAL A O 1
ATOM 541 N N . LEU A 1 71 ? -3.978 9.434 0.603 1.00 98.25 71 LEU A N 1
ATOM 542 C CA . LEU A 1 71 ? -3.291 10.409 -0.238 1.00 98.25 71 LEU A CA 1
ATOM 543 C C . LEU A 1 71 ? -2.273 9.724 -1.166 1.00 98.25 71 LEU A C 1
ATOM 545 O O . LEU A 1 71 ? -1.642 8.735 -0.770 1.00 98.25 71 LEU A O 1
ATOM 549 N N . PRO A 1 72 ? -2.065 10.252 -2.388 1.00 98.06 72 PRO A N 1
ATOM 550 C CA . PRO A 1 72 ? -0.985 9.795 -3.255 1.00 98.06 72 PRO A CA 1
ATOM 551 C C . PRO A 1 72 ? 0.390 10.067 -2.624 1.00 98.06 72 PRO A C 1
ATOM 553 O O . PRO A 1 72 ? 0.569 11.021 -1.868 1.00 98.06 72 PRO A O 1
ATOM 556 N N . GLY A 1 73 ? 1.382 9.250 -2.986 1.00 96.25 73 GLY A N 1
ATOM 557 C CA . GLY A 1 73 ? 2.785 9.431 -2.574 1.00 96.25 73 GLY A CA 1
ATOM 558 C C . GLY A 1 73 ? 3.309 8.368 -1.605 1.00 96.25 73 GLY A C 1
ATOM 559 O O . GLY A 1 73 ? 4.485 8.389 -1.248 1.00 96.25 73 GLY A O 1
ATOM 560 N N . GLY A 1 74 ? 2.455 7.424 -1.206 1.00 97.62 74 GLY A N 1
ATOM 561 C CA . GLY A 1 74 ? 2.864 6.200 -0.524 1.00 97.62 74 GLY A CA 1
ATOM 562 C C . GLY A 1 74 ? 3.326 5.100 -1.484 1.00 97.62 74 GLY A C 1
ATOM 563 O O . GLY A 1 74 ? 3.231 5.230 -2.706 1.00 97.62 74 GLY A O 1
ATOM 564 N N . ALA A 1 75 ? 3.782 3.980 -0.928 1.00 98.50 75 ALA A N 1
ATOM 565 C CA . ALA A 1 75 ? 4.071 2.762 -1.682 1.00 98.50 75 ALA A CA 1
ATOM 566 C C . ALA A 1 75 ? 4.091 1.526 -0.774 1.00 98.50 75 ALA A C 1
ATOM 568 O O . ALA A 1 75 ? 4.363 1.639 0.424 1.00 98.50 75 ALA A O 1
ATOM 569 N N . ASP A 1 76 ? 3.861 0.358 -1.374 1.00 98.31 76 ASP A N 1
ATOM 570 C CA . ASP A 1 76 ? 4.199 -0.947 -0.806 1.00 98.31 76 ASP A CA 1
ATOM 571 C C . ASP A 1 76 ? 5.536 -1.440 -1.372 1.00 98.31 76 ASP A C 1
ATOM 573 O O . ASP A 1 76 ? 5.710 -1.599 -2.585 1.00 98.31 76 ASP A O 1
ATOM 577 N N . TRP A 1 77 ? 6.496 -1.646 -0.477 1.00 98.12 77 TRP A N 1
ATOM 578 C CA . TRP A 1 77 ? 7.844 -2.103 -0.771 1.00 98.12 77 TRP A CA 1
ATOM 579 C C . TRP A 1 77 ? 7.946 -3.592 -0.487 1.00 98.12 77 TRP A C 1
ATOM 581 O O . TRP A 1 77 ? 8.191 -4.010 0.644 1.00 98.12 77 TRP A O 1
ATOM 591 N N . GLN A 1 78 ? 7.857 -4.394 -1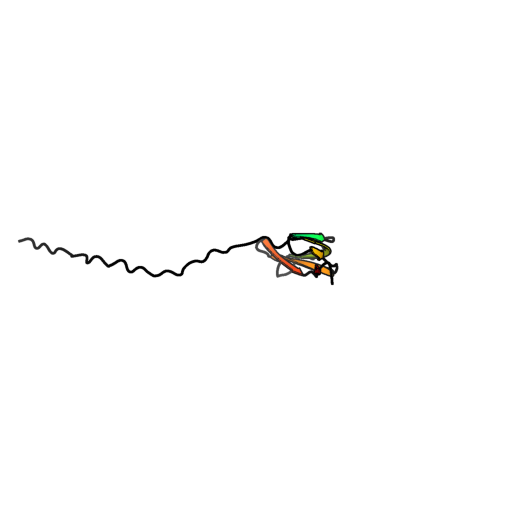.539 1.00 98.25 78 GLN A N 1
ATOM 592 C CA . GLN A 1 78 ? 7.851 -5.843 -1.415 1.00 98.25 78 GLN A CA 1
ATOM 593 C C . GLN A 1 78 ? 9.250 -6.426 -1.587 1.00 98.25 78 GLN A C 1
ATOM 595 O O . GLN A 1 78 ? 9.998 -6.006 -2.476 1.00 98.25 78 GLN A O 1
ATOM 600 N N . LEU A 1 79 ? 9.598 -7.412 -0.767 1.00 98.31 79 LEU A N 1
ATOM 601 C CA . LEU A 1 79 ? 10.786 -8.238 -0.954 1.00 98.31 79 LEU A CA 1
ATOM 602 C C . LEU A 1 79 ? 10.369 -9.703 -0.990 1.00 98.31 79 LEU A C 1
ATOM 604 O O . LEU A 1 79 ? 9.981 -10.261 0.031 1.00 98.31 79 LEU A O 1
ATOM 608 N N . THR A 1 80 ? 10.469 -10.326 -2.161 1.00 98.12 80 THR A N 1
ATOM 609 C CA . THR A 1 80 ? 10.342 -11.780 -2.268 1.00 98.12 80 THR A CA 1
ATOM 610 C C . THR A 1 80 ? 11.687 -12.400 -1.920 1.00 98.12 80 THR A C 1
ATOM 612 O O . THR A 1 80 ? 12.647 -12.278 -2.687 1.00 98.12 80 THR A O 1
ATOM 615 N N . ARG A 1 81 ? 11.765 -13.021 -0.746 1.00 97.56 81 ARG A N 1
ATOM 616 C CA . ARG A 1 81 ? 12.965 -13.673 -0.225 1.00 97.56 81 ARG A CA 1
ATOM 617 C C . ARG A 1 81 ? 13.278 -14.968 -0.995 1.00 97.56 81 ARG A C 1
ATOM 619 O O . ARG A 1 81 ? 12.403 -15.522 -1.662 1.00 97.56 81 ARG A O 1
ATOM 626 N N . PRO A 1 82 ? 14.524 -15.479 -0.924 1.00 96.38 82 PRO A N 1
ATOM 627 C CA . PRO A 1 82 ? 14.910 -16.723 -1.600 1.00 96.38 82 PRO A CA 1
ATOM 628 C C . PRO A 1 82 ? 14.138 -17.978 -1.162 1.00 96.38 82 PRO A C 1
ATOM 630 O O . PRO A 1 82 ? 14.098 -18.946 -1.915 1.00 96.38 82 PRO A O 1
ATOM 633 N N . ASP A 1 83 ? 13.544 -17.970 0.031 1.00 96.38 83 ASP A N 1
ATOM 634 C CA . ASP A 1 83 ? 12.679 -19.038 0.553 1.00 96.38 83 ASP A CA 1
ATOM 635 C C . ASP A 1 83 ? 11.236 -18.973 0.016 1.00 96.38 83 ASP A C 1
ATOM 637 O O . ASP A 1 83 ? 10.451 -19.886 0.259 1.00 96.38 83 ASP A O 1
ATOM 641 N N . GLY A 1 84 ? 10.903 -17.937 -0.759 1.00 95.06 84 GLY A N 1
ATOM 642 C CA . GLY A 1 84 ? 9.596 -17.740 -1.381 1.00 95.06 84 GLY A CA 1
ATOM 643 C C . GLY A 1 84 ? 8.651 -16.831 -0.594 1.00 95.06 84 GLY A C 1
ATOM 644 O O . GLY A 1 84 ? 7.631 -16.419 -1.148 1.00 95.06 84 GLY A O 1
ATOM 645 N N . ASP A 1 85 ? 8.993 -16.460 0.643 1.00 97.69 85 ASP A N 1
ATOM 646 C CA . ASP A 1 85 ? 8.183 -15.535 1.434 1.00 97.69 85 ASP A CA 1
ATOM 647 C C . ASP A 1 85 ? 8.222 -14.123 0.844 1.00 97.69 85 ASP A C 1
ATOM 649 O O . ASP A 1 85 ? 9.237 -13.665 0.312 1.00 97.69 85 ASP A O 1
ATOM 653 N N . VAL A 1 86 ? 7.115 -13.392 0.988 1.00 97.44 86 VAL A N 1
ATOM 654 C CA . VAL A 1 86 ? 7.028 -11.988 0.582 1.00 97.44 86 VAL A CA 1
ATOM 655 C C . VAL A 1 86 ? 6.910 -11.113 1.818 1.00 97.44 86 VAL A C 1
ATOM 657 O O . VAL A 1 86 ? 5.900 -11.129 2.516 1.00 97.44 86 VAL A O 1
ATOM 660 N N . GLU A 1 87 ? 7.940 -10.316 2.068 1.00 97.75 87 GLU A N 1
ATOM 661 C CA . GLU A 1 87 ? 7.877 -9.243 3.052 1.00 97.75 87 GLU A CA 1
ATOM 662 C C . GLU A 1 87 ? 7.192 -8.032 2.428 1.00 97.75 87 GLU A C 1
ATOM 664 O O . GLU A 1 87 ? 7.560 -7.606 1.329 1.00 97.75 87 GLU A O 1
ATOM 669 N N . LEU A 1 88 ? 6.208 -7.480 3.135 1.00 97.69 88 LEU A N 1
ATOM 670 C CA . LEU A 1 88 ? 5.453 -6.302 2.721 1.00 97.69 88 LEU A CA 1
ATOM 671 C C . LEU A 1 88 ? 5.781 -5.138 3.652 1.00 97.69 88 LEU A C 1
ATOM 673 O O . LEU A 1 88 ? 5.781 -5.287 4.875 1.00 97.69 88 LEU A O 1
ATOM 677 N N . TYR A 1 89 ? 6.031 -3.970 3.071 1.00 98.00 89 TYR A N 1
ATOM 678 C CA . TYR A 1 89 ? 6.249 -2.737 3.816 1.00 98.00 89 TYR A CA 1
ATOM 679 C C . TYR A 1 89 ? 5.506 -1.603 3.120 1.00 98.00 89 TYR A C 1
ATOM 681 O O . TYR A 1 89 ? 6.036 -0.931 2.233 1.00 98.00 89 TYR A O 1
ATOM 689 N N . ALA A 1 90 ? 4.259 -1.400 3.534 1.00 97.94 90 ALA A N 1
ATOM 690 C CA . ALA A 1 90 ? 3.404 -0.348 3.015 1.00 97.94 90 ALA A CA 1
ATOM 691 C C . ALA A 1 90 ? 3.457 0.892 3.908 1.00 97.94 90 ALA A C 1
ATOM 693 O O . ALA A 1 90 ? 3.221 0.822 5.115 1.00 97.94 90 ALA A O 1
ATOM 694 N N . LYS A 1 91 ? 3.731 2.047 3.298 1.00 98.25 91 LYS A N 1
ATOM 695 C CA . LYS A 1 91 ? 3.631 3.354 3.951 1.00 98.25 91 LYS A CA 1
ATOM 696 C C . LYS A 1 91 ? 2.753 4.273 3.115 1.00 98.25 91 LYS A C 1
ATOM 698 O O . LYS A 1 91 ? 3.034 4.491 1.938 1.00 98.25 91 LYS A O 1
ATOM 703 N N . SER A 1 92 ? 1.720 4.828 3.735 1.00 97.06 92 SER A N 1
ATOM 704 C CA . SER A 1 92 ? 0.787 5.780 3.131 1.00 97.06 92 SER A CA 1
ATOM 705 C C . SER A 1 92 ? 0.442 6.902 4.110 1.00 97.06 92 SER A C 1
ATOM 707 O O . SER A 1 92 ? 0.777 6.843 5.295 1.00 97.06 92 SER A O 1
ATOM 709 N N . LEU A 1 93 ? -0.205 7.942 3.590 1.00 97.88 93 LEU A N 1
ATOM 710 C CA . LEU A 1 93 ? -0.779 9.026 4.376 1.00 97.88 93 LEU A CA 1
ATOM 711 C C . LEU A 1 93 ? -2.301 8.969 4.253 1.00 97.88 93 LEU A C 1
ATOM 713 O O . LEU A 1 93 ? -2.825 8.774 3.156 1.00 97.88 93 LEU A O 1
ATOM 717 N N . LEU A 1 94 ? -2.992 9.146 5.376 1.00 97.38 94 LEU A N 1
ATOM 718 C CA . LEU A 1 94 ? -4.449 9.208 5.442 1.00 97.38 94 LEU A CA 1
ATOM 719 C C . LEU A 1 94 ? -4.873 10.637 5.777 1.00 97.38 94 LEU A C 1
ATOM 721 O O . LEU A 1 94 ? -4.340 11.238 6.709 1.00 97.38 94 LEU A O 1
ATOM 725 N N . SER A 1 95 ? -5.843 11.157 5.035 1.00 97.44 95 SER A N 1
ATOM 726 C CA . SER A 1 95 ? -6.521 12.415 5.336 1.00 97.44 95 SER A CA 1
ATOM 727 C C . SER A 1 95 ? -7.934 12.103 5.802 1.00 97.44 95 SER A C 1
ATOM 729 O O . SER A 1 95 ? -8.717 11.545 5.038 1.00 97.44 95 SER A O 1
ATOM 731 N N . LYS A 1 96 ? -8.270 12.448 7.046 1.00 96.19 96 LYS A N 1
ATOM 732 C CA . LYS A 1 96 ? -9.629 12.293 7.582 1.00 96.19 96 LYS A CA 1
ATOM 733 C C . LYS A 1 96 ? -10.542 13.393 7.028 1.00 96.19 96 LYS A C 1
ATOM 735 O O . LYS A 1 96 ? -10.105 14.530 6.863 1.00 96.19 96 LYS A O 1
ATOM 740 N N . ASN A 1 97 ? -11.805 13.065 6.773 1.00 91.38 97 ASN A N 1
ATOM 741 C CA . ASN A 1 97 ? -12.816 14.069 6.452 1.00 91.38 97 ASN A CA 1
ATOM 742 C C . ASN A 1 97 ? -13.127 14.938 7.681 1.00 91.38 97 ASN A C 1
ATOM 744 O O . ASN A 1 97 ? -13.357 14.411 8.769 1.00 91.38 97 ASN A O 1
ATOM 748 N N . GLY A 1 98 ? -13.199 16.257 7.478 1.00 76.81 98 GLY A N 1
ATOM 749 C CA . GLY A 1 98 ? -13.527 17.226 8.526 1.00 76.81 98 GLY A CA 1
ATOM 750 C C . GLY A 1 98 ? -12.323 17.581 9.399 1.00 76.81 98 GLY A C 1
ATOM 751 O O . GLY A 1 98 ? -11.976 16.840 10.319 1.00 76.81 98 GLY A O 1
ATOM 752 N N . PHE A 1 99 ? -11.717 18.731 9.093 1.00 55.06 99 PHE A N 1
ATOM 753 C CA . PHE A 1 99 ? -10.930 19.514 10.047 1.00 55.06 99 PHE A CA 1
ATOM 754 C C . PHE A 1 99 ? -11.850 20.519 10.737 1.00 55.06 99 PHE A C 1
ATOM 756 O O . PHE A 1 99 ? -12.701 21.098 10.021 1.00 55.06 99 PHE A O 1
#

pLDDT: mean 86.14, std 20.66, range [35.5, 98.69]